Protein AF-A0A1P8Y9Q0-F1 (afdb_monomer_lite)

Sequence (139 aa):
MNTYDRADAALWPGLTDHLPAVFRSYINDFTLDDVPTMTVCLWWAVGDSSWNCSDFTYPDGDVYSDGASWMFGALTDWTLEDFLDHATYYGCELSPAIAQHLMSSLPLTEEHIAALNPTADATGVLAQVAALGYPVQPS

Foldseek 3Di:
DALPPPPDADADPQFCPVPDPVCVVCQQVQDDPSHHHQQHDWDDDVPDPDIDTTPDDFDPPDPCRSVCPV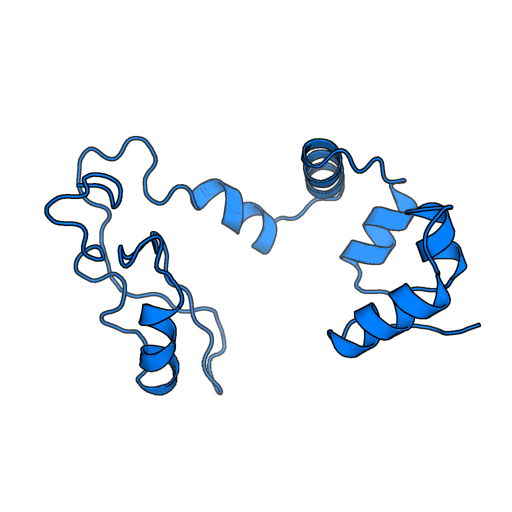VCCCVPPPDLVNQQVVCVVVVFHDDSVLSVCVVVLHADELVSVCRRPVPDPSVVVSVVCVVVVRHHDYD

pLDDT: mean 85.3, std 12.62, range [42.72, 96.62]

Radius of gyration: 19.42 Å; chains: 1; bounding box: 43×36×48 Å

Structure (mmCIF, N/CA/C/O backbone):
data_AF-A0A1P8Y9Q0-F1
#
_entry.id   AF-A0A1P8Y9Q0-F1
#
loop_
_atom_site.group_PDB
_atom_site.id
_atom_site.type_symbol
_atom_site.label_atom_id
_atom_site.label_alt_id
_atom_site.label_comp_id
_atom_site.label_asym_id
_atom_site.label_entity_id
_atom_site.label_seq_id
_atom_site.pdbx_PDB_ins_code
_atom_site.Cartn_x
_atom_site.Cartn_y
_atom_site.Cartn_z
_atom_site.occupancy
_atom_site.B_iso_or_equiv
_atom_site.auth_seq_id
_atom_site.auth_comp_id
_atom_site.auth_asym_id
_atom_site.auth_atom_id
_atom_site.pdbx_PDB_model_num
ATOM 1 N N . MET A 1 1 ? 16.289 8.551 -20.660 1.00 42.72 1 MET A N 1
ATOM 2 C CA . MET A 1 1 ? 15.015 8.304 -21.370 1.00 42.72 1 MET A CA 1
ATOM 3 C C . MET A 1 1 ? 14.005 7.957 -20.294 1.00 42.72 1 MET A C 1
ATOM 5 O O . MET A 1 1 ? 14.123 6.883 -19.726 1.00 42.72 1 MET A O 1
ATOM 9 N N . ASN A 1 2 ? 13.133 8.891 -19.916 1.00 46.38 2 ASN A N 1
ATOM 10 C CA . ASN A 1 2 ? 12.053 8.628 -18.962 1.00 46.38 2 ASN A CA 1
ATOM 11 C C . ASN A 1 2 ? 10.744 8.395 -19.736 1.00 46.38 2 ASN A C 1
ATOM 13 O O . ASN A 1 2 ? 10.644 8.739 -20.913 1.00 46.38 2 ASN A O 1
ATOM 17 N N . THR A 1 3 ? 9.742 7.821 -19.081 1.00 46.19 3 THR A N 1
ATOM 18 C CA . THR A 1 3 ? 8.414 7.512 -19.646 1.00 46.19 3 THR A CA 1
ATOM 19 C C . THR A 1 3 ? 7.570 8.751 -19.991 1.00 46.19 3 THR A C 1
ATOM 21 O O . THR A 1 3 ? 6.443 8.616 -20.459 1.00 46.19 3 THR A O 1
ATOM 24 N N . TYR A 1 4 ? 8.103 9.966 -19.810 1.00 50.72 4 TYR A N 1
ATOM 25 C CA . TYR A 1 4 ? 7.406 11.223 -20.100 1.00 50.72 4 TYR A CA 1
ATOM 26 C C . TYR A 1 4 ? 7.749 11.826 -21.466 1.00 50.72 4 TYR A C 1
ATOM 28 O O . TYR A 1 4 ? 7.057 12.751 -21.905 1.00 50.72 4 TYR A O 1
ATOM 36 N N . ASP A 1 5 ? 8.764 11.310 -22.166 1.00 53.41 5 ASP A N 1
ATOM 37 C CA . ASP A 1 5 ? 9.038 11.714 -23.546 1.00 53.41 5 ASP A CA 1
ATOM 38 C C . ASP A 1 5 ? 8.116 10.932 -24.500 1.00 53.41 5 ASP A C 1
ATOM 40 O O . ASP A 1 5 ? 8.399 9.819 -24.944 1.00 53.41 5 ASP A O 1
ATOM 44 N N . ARG A 1 6 ? 6.926 11.503 -24.727 1.00 53.06 6 ARG A N 1
ATOM 45 C CA . ARG A 1 6 ? 5.731 10.856 -25.307 1.00 53.06 6 ARG A CA 1
ATOM 46 C C . ARG A 1 6 ? 5.897 10.233 -26.700 1.00 53.06 6 ARG A C 1
ATOM 48 O O . ARG A 1 6 ? 4.999 9.520 -27.132 1.00 53.06 6 ARG A O 1
ATOM 55 N N . ALA A 1 7 ? 6.976 10.522 -27.424 1.00 53.06 7 ALA A N 1
ATOM 56 C CA . ALA A 1 7 ? 7.141 10.064 -28.804 1.00 53.06 7 ALA A CA 1
ATOM 57 C C . ALA A 1 7 ? 7.581 8.590 -28.918 1.00 53.06 7 ALA A C 1
ATOM 59 O O . ALA A 1 7 ? 7.208 7.945 -29.892 1.00 53.06 7 ALA A O 1
ATOM 60 N N . ASP A 1 8 ? 8.295 8.059 -27.914 1.00 58.97 8 ASP A N 1
ATOM 61 C CA . ASP A 1 8 ? 8.888 6.706 -27.917 1.00 58.97 8 ASP A CA 1
ATOM 62 C C . ASP A 1 8 ? 8.688 5.977 -26.572 1.00 58.97 8 ASP A C 1
ATOM 64 O O . ASP A 1 8 ? 9.515 5.168 -26.146 1.00 58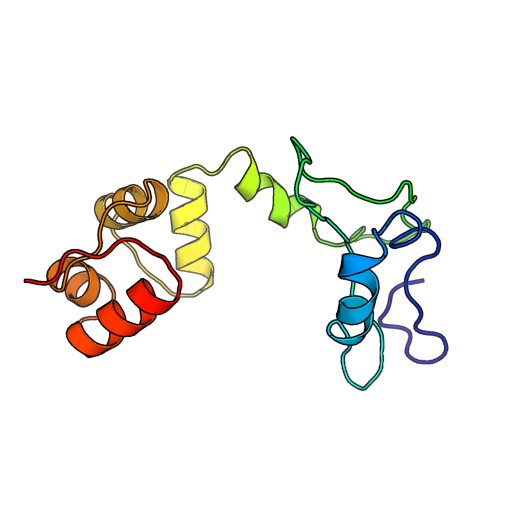.97 8 ASP A O 1
ATOM 68 N N . ALA A 1 9 ? 7.614 6.299 -25.849 1.00 66.31 9 ALA A N 1
ATOM 69 C CA . ALA A 1 9 ? 7.432 5.831 -24.483 1.00 66.31 9 ALA A CA 1
ATOM 70 C C . ALA A 1 9 ? 7.175 4.311 -24.429 1.00 66.31 9 ALA A C 1
ATOM 72 O O . ALA A 1 9 ? 6.078 3.816 -24.682 1.00 66.31 9 ALA A O 1
ATOM 73 N N . ALA A 1 10 ? 8.227 3.574 -24.091 1.00 77.38 10 ALA A N 1
ATOM 74 C CA . ALA A 1 10 ? 8.219 2.156 -23.776 1.00 77.38 10 ALA A CA 1
ATOM 75 C C . ALA A 1 10 ? 8.735 1.954 -22.347 1.00 77.38 10 ALA A C 1
ATOM 77 O O . ALA A 1 10 ? 9.407 2.822 -21.784 1.00 77.38 10 ALA A O 1
ATOM 78 N N . LEU A 1 11 ? 8.450 0.786 -21.768 1.00 84.62 11 LEU A N 1
ATOM 79 C CA . LEU A 1 11 ? 9.103 0.386 -20.525 1.00 84.62 11 LEU A CA 1
ATOM 80 C C . LEU A 1 11 ? 10.618 0.332 -20.723 1.00 84.62 11 LEU A C 1
ATOM 82 O O . LEU A 1 11 ? 11.104 -0.019 -21.804 1.00 84.62 11 LEU A O 1
ATOM 86 N N . TRP A 1 12 ? 11.363 0.631 -19.661 1.00 83.81 12 TRP A N 1
ATOM 87 C CA . TRP A 1 12 ? 12.807 0.460 -19.688 1.00 83.81 12 TRP A CA 1
ATOM 88 C C . TRP A 1 12 ? 13.176 -0.992 -20.021 1.00 83.81 12 TRP A C 1
ATOM 90 O O . TRP A 1 12 ? 12.580 -1.918 -19.454 1.00 83.81 12 TRP A O 1
ATOM 100 N N . PRO A 1 13 ? 14.152 -1.211 -20.925 1.00 85.12 13 PRO A N 1
ATOM 101 C CA . PRO A 1 13 ? 14.643 -2.550 -21.224 1.00 85.12 13 PRO A CA 1
ATOM 102 C C . PRO A 1 13 ? 15.045 -3.283 -19.940 1.00 85.12 13 PRO A C 1
ATOM 104 O O . PRO A 1 13 ? 15.718 -2.708 -19.087 1.00 85.12 13 PRO A O 1
ATOM 107 N N . GLY A 1 14 ? 14.624 -4.539 -19.792 1.00 89.12 14 GLY A N 1
ATOM 108 C CA . GLY A 1 14 ? 14.921 -5.342 -18.607 1.00 89.12 14 GLY A CA 1
ATOM 109 C C . GLY A 1 14 ? 13.883 -5.261 -17.488 1.00 89.12 14 GLY A C 1
ATOM 110 O O . GLY A 1 14 ? 13.768 -6.217 -16.731 1.00 89.12 14 GLY A O 1
ATOM 111 N N . LEU A 1 15 ? 13.071 -4.198 -17.387 1.00 89.19 15 LEU A N 1
ATOM 112 C CA . LEU A 1 15 ? 12.192 -3.963 -16.224 1.00 89.19 15 LEU A CA 1
ATOM 113 C C . LEU A 1 15 ? 11.236 -5.136 -15.921 1.00 89.19 15 LEU A C 1
ATOM 115 O O . LEU A 1 15 ? 10.952 -5.436 -14.762 1.00 89.19 15 LEU A O 1
ATOM 119 N N . THR A 1 16 ? 10.768 -5.841 -16.954 1.00 92.94 16 THR A N 1
ATOM 120 C CA . THR A 1 16 ? 9.803 -6.954 -16.834 1.00 92.94 16 THR A CA 1
ATOM 121 C C . THR A 1 16 ? 10.319 -8.284 -17.385 1.00 92.94 16 THR A C 1
ATOM 123 O O . THR A 1 16 ? 9.551 -9.240 -17.505 1.00 92.94 16 THR A O 1
ATOM 126 N N . ASP A 1 17 ? 11.610 -8.388 -17.702 1.00 94.06 17 ASP A N 1
ATOM 127 C CA . ASP A 1 17 ? 12.171 -9.554 -18.399 1.00 94.06 17 ASP A CA 1
ATOM 128 C C . ASP A 1 17 ? 12.028 -10.849 -17.589 1.00 94.06 17 ASP A C 1
ATOM 130 O O . ASP A 1 17 ? 11.801 -11.924 -18.155 1.00 94.06 17 ASP A O 1
ATOM 134 N N . HIS A 1 18 ? 12.103 -10.751 -16.260 1.00 95.44 18 HIS A N 1
ATOM 135 C CA . HIS A 1 18 ? 11.933 -11.885 -15.352 1.00 95.44 18 HIS A CA 1
ATOM 136 C C . HIS A 1 18 ? 10.518 -12.006 -14.784 1.00 95.44 18 HIS A C 1
ATOM 138 O O . HIS A 1 18 ? 10.263 -12.933 -14.016 1.00 95.44 18 HIS A O 1
ATOM 144 N N . LEU A 1 19 ? 9.580 -11.141 -15.193 1.00 95.50 19 LEU A N 1
ATOM 145 C CA . LEU A 1 19 ? 8.207 -11.188 -14.705 1.00 95.50 19 LEU A CA 1
ATOM 146 C C . LEU A 1 19 ? 7.554 -12.536 -15.085 1.00 95.50 19 LEU A C 1
ATOM 148 O O . LEU A 1 19 ? 7.430 -12.854 -16.284 1.00 95.50 19 LEU A O 1
ATOM 152 N N . PRO A 1 20 ? 7.102 -13.328 -14.092 1.00 96.06 20 PRO A N 1
ATOM 153 C CA . PRO A 1 20 ? 6.444 -14.603 -14.333 1.00 96.06 20 PRO A CA 1
ATOM 154 C C . PRO A 1 20 ? 5.237 -14.476 -15.265 1.00 96.06 20 PRO A C 1
ATOM 156 O O . PRO A 1 20 ? 4.484 -13.505 -15.212 1.00 96.06 20 PRO A O 1
ATOM 159 N N . ALA A 1 21 ? 5.008 -15.501 -16.093 1.00 95.12 21 ALA A N 1
ATOM 160 C CA . ALA A 1 21 ? 3.948 -15.491 -17.106 1.00 95.12 21 ALA A CA 1
ATOM 161 C C . ALA A 1 21 ? 2.547 -15.202 -16.533 1.00 95.12 21 ALA A C 1
ATOM 163 O O . ALA A 1 21 ? 1.743 -14.561 -17.202 1.00 95.12 21 ALA A O 1
ATOM 164 N N . VAL A 1 22 ? 2.286 -15.618 -15.287 1.00 95.50 22 VAL A N 1
ATOM 165 C CA . VAL A 1 22 ? 1.021 -15.369 -14.576 1.00 95.50 22 VAL A CA 1
ATOM 166 C C . VAL A 1 22 ? 0.728 -13.879 -14.369 1.00 95.50 22 VAL A C 1
ATOM 168 O O . VAL A 1 22 ? -0.436 -13.504 -14.295 1.00 95.50 22 VAL A O 1
ATOM 171 N N . PHE A 1 23 ? 1.755 -13.026 -14.323 1.00 95.00 23 PHE A N 1
ATOM 172 C CA . PHE A 1 23 ? 1.590 -11.591 -14.097 1.00 95.00 23 PHE A CA 1
ATOM 173 C C . PHE A 1 23 ? 1.638 -10.752 -15.377 1.00 95.00 23 PHE A C 1
ATOM 175 O O . PHE A 1 23 ? 1.311 -9.568 -15.352 1.00 95.00 23 PHE A O 1
ATOM 182 N N . ARG A 1 24 ? 2.022 -11.336 -16.518 1.00 91.81 24 ARG A N 1
ATOM 183 C CA . ARG A 1 24 ? 2.243 -10.573 -17.759 1.00 91.81 24 ARG A CA 1
ATOM 184 C C . ARG A 1 24 ? 0.993 -9.867 -18.279 1.00 91.81 24 ARG A C 1
ATOM 186 O O . ARG A 1 24 ? 1.125 -8.846 -18.944 1.00 91.81 24 ARG A O 1
ATOM 193 N N . SER A 1 25 ? -0.201 -10.378 -17.973 1.00 91.50 25 SER A N 1
ATOM 194 C CA . SER A 1 25 ? -1.455 -9.720 -18.354 1.00 91.50 25 SER A CA 1
ATOM 195 C C . SER A 1 25 ? -1.646 -8.357 -17.688 1.00 91.50 25 SER A C 1
ATOM 197 O O . SER A 1 25 ? -2.283 -7.503 -18.290 1.00 91.50 25 SER A O 1
ATOM 199 N N . TYR A 1 26 ? -1.072 -8.141 -16.500 1.00 90.75 26 TYR A N 1
ATOM 200 C CA . TYR A 1 26 ? -1.235 -6.899 -15.737 1.00 90.75 26 TYR A CA 1
ATOM 201 C C . TYR A 1 26 ? -0.342 -5.758 -16.230 1.00 90.75 26 TYR A C 1
ATOM 203 O O . TYR A 1 26 ? -0.543 -4.622 -15.827 1.00 90.75 26 TYR A O 1
ATOM 211 N N . ILE A 1 27 ? 0.639 -6.015 -17.107 1.00 89.06 27 ILE A N 1
ATOM 212 C CA . ILE A 1 27 ? 1.546 -4.964 -17.609 1.00 89.06 27 ILE A CA 1
ATOM 213 C C . ILE A 1 27 ? 0.755 -3.810 -18.243 1.00 89.06 27 ILE A C 1
ATOM 215 O O . ILE A 1 27 ? 1.095 -2.646 -18.050 1.00 89.06 27 ILE A O 1
ATOM 219 N N . ASN A 1 28 ? -0.320 -4.137 -18.962 1.00 85.88 28 ASN A N 1
ATOM 220 C CA . ASN A 1 28 ? -1.146 -3.151 -19.656 1.00 85.88 28 ASN A CA 1
ATOM 221 C C . ASN A 1 28 ? -2.063 -2.352 -18.718 1.00 85.88 28 ASN A C 1
ATOM 223 O O . ASN A 1 28 ? -2.652 -1.374 -19.159 1.00 85.88 28 ASN A O 1
ATOM 227 N N . ASP A 1 29 ? -2.173 -2.733 -17.443 1.00 88.75 29 ASP A N 1
ATOM 228 C CA . ASP A 1 29 ? -2.944 -1.969 -16.458 1.00 88.75 29 ASP A CA 1
ATOM 229 C C . ASP A 1 29 ? -2.155 -0.742 -15.954 1.00 88.75 29 ASP A C 1
ATOM 231 O O . ASP A 1 29 ? -2.728 0.175 -15.367 1.00 88.75 29 ASP A O 1
ATOM 2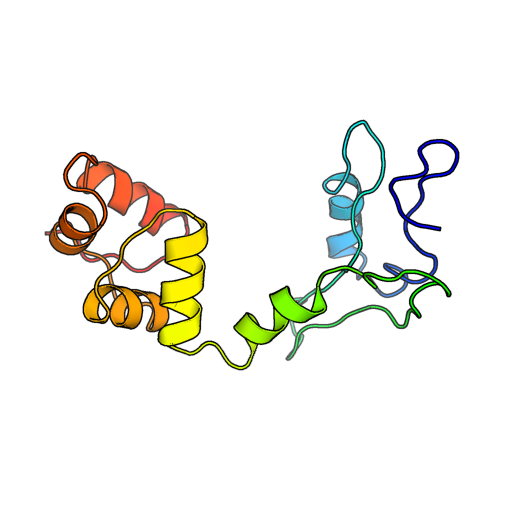35 N N . PHE A 1 30 ? -0.842 -0.688 -16.217 1.00 87.19 30 PHE A N 1
ATOM 236 C CA . PHE A 1 30 ? 0.062 0.392 -15.808 1.00 87.19 30 PHE A CA 1
ATOM 237 C C . PHE A 1 30 ? 0.357 1.353 -16.965 1.00 87.19 30 PHE A C 1
ATOM 239 O O . PHE A 1 30 ? 1.514 1.591 -17.330 1.00 87.19 30 PHE A O 1
ATOM 246 N N . THR A 1 31 ? -0.708 1.893 -17.555 1.00 85.50 31 THR A N 1
ATOM 247 C CA . THR A 1 31 ? -0.634 2.871 -18.648 1.00 85.50 31 THR A CA 1
ATOM 248 C C . THR A 1 31 ? -1.409 4.146 -18.324 1.00 85.50 31 THR A C 1
ATOM 250 O O . THR A 1 31 ? -2.471 4.086 -17.708 1.00 85.50 31 THR A O 1
ATOM 253 N N . LEU A 1 32 ? -0.922 5.294 -18.793 1.00 82.19 32 LEU A N 1
ATOM 254 C CA . LEU A 1 32 ? -1.621 6.581 -18.781 1.00 82.19 32 LEU A CA 1
ATOM 255 C C . LEU A 1 32 ? -1.722 7.086 -20.221 1.00 82.19 32 LEU A C 1
ATOM 257 O O . LEU A 1 32 ? -0.694 7.288 -20.855 1.00 82.19 32 LEU A O 1
ATOM 261 N N . ASP A 1 33 ? -2.935 7.287 -20.738 1.00 84.19 33 ASP A N 1
ATOM 262 C CA . ASP A 1 33 ? -3.164 7.643 -22.150 1.00 84.19 33 ASP A CA 1
ATOM 263 C C . ASP A 1 33 ? -2.449 6.680 -23.128 1.00 84.19 33 ASP A C 1
ATOM 265 O O . ASP A 1 33 ? -1.752 7.115 -24.043 1.00 84.19 33 ASP A O 1
ATOM 269 N N . ASP A 1 34 ? -2.571 5.367 -22.888 1.00 80.56 34 ASP A N 1
ATOM 270 C CA . ASP A 1 34 ? -1.896 4.283 -23.629 1.00 80.56 34 ASP A CA 1
ATOM 271 C C . ASP A 1 34 ? -0.353 4.282 -23.540 1.00 80.56 34 ASP A C 1
ATOM 273 O O . ASP A 1 34 ? 0.317 3.487 -24.203 1.00 80.56 34 ASP A O 1
ATOM 277 N N . VAL A 1 35 ? 0.232 5.128 -22.685 1.00 82.38 35 VAL A N 1
ATOM 278 C CA . VAL A 1 35 ? 1.677 5.190 -22.439 1.00 82.38 35 VAL A CA 1
ATOM 279 C C . VAL A 1 35 ? 2.044 4.369 -21.201 1.00 82.38 35 VAL A C 1
ATOM 281 O O . VAL A 1 35 ? 1.502 4.649 -20.132 1.00 82.38 35 VAL A O 1
ATOM 284 N N . PRO A 1 36 ? 2.981 3.404 -21.276 1.00 85.25 36 PRO A N 1
ATOM 285 C CA . PRO A 1 36 ? 3.466 2.687 -20.098 1.00 85.25 36 PRO A CA 1
ATOM 286 C C . PRO A 1 36 ? 4.084 3.636 -19.060 1.00 85.25 36 PRO A C 1
ATOM 288 O O . PRO A 1 36 ? 4.973 4.422 -19.385 1.00 85.25 36 PRO A O 1
ATOM 291 N N . THR A 1 37 ? 3.646 3.546 -17.802 1.00 85.19 37 THR A N 1
ATOM 292 C CA . THR A 1 37 ? 4.094 4.437 -16.711 1.00 85.19 37 THR A CA 1
ATOM 293 C C . THR A 1 37 ? 4.896 3.739 -15.620 1.00 85.19 37 THR A C 1
ATOM 295 O O . THR A 1 37 ? 5.398 4.399 -14.713 1.00 85.19 37 THR A O 1
ATOM 298 N N . MET A 1 38 ? 5.046 2.417 -15.695 1.00 86.69 38 MET A N 1
ATOM 299 C CA . MET A 1 38 ? 5.754 1.644 -14.679 1.00 86.69 38 MET A CA 1
ATOM 300 C C . MET A 1 38 ? 7.252 1.980 -14.666 1.00 86.69 38 MET A C 1
ATOM 302 O O . MET A 1 38 ? 7.953 1.756 -15.652 1.00 86.69 38 MET A O 1
ATOM 306 N N . THR A 1 39 ? 7.740 2.483 -13.530 1.00 82.44 39 THR A N 1
ATOM 307 C CA . THR A 1 39 ? 9.165 2.779 -13.284 1.00 82.44 39 THR A CA 1
ATOM 308 C C . THR A 1 39 ? 9.850 1.726 -12.409 1.00 82.44 39 THR A C 1
ATOM 310 O O . THR A 1 39 ? 11.072 1.619 -12.418 1.00 82.44 39 THR A O 1
ATOM 313 N N . VAL A 1 40 ? 9.073 0.897 -11.705 1.00 85.94 40 VAL A N 1
ATOM 314 C CA . VAL A 1 40 ? 9.546 -0.220 -10.878 1.00 85.94 40 VAL A CA 1
ATOM 315 C C . VAL A 1 40 ? 8.571 -1.396 -10.969 1.00 85.94 40 VAL A C 1
ATOM 317 O O . VAL A 1 40 ? 7.361 -1.194 -11.025 1.00 85.94 40 VAL A O 1
ATOM 320 N N . CYS A 1 41 ? 9.085 -2.629 -10.984 1.00 89.75 41 CYS A N 1
ATOM 321 C CA . CYS A 1 41 ? 8.279 -3.848 -11.031 1.00 89.75 41 CYS A CA 1
ATOM 322 C C . CYS A 1 41 ? 8.755 -4.840 -9.961 1.00 89.75 41 CYS A C 1
ATOM 324 O O . CYS A 1 41 ? 9.845 -5.404 -10.077 1.00 89.75 41 CYS A O 1
ATOM 326 N N . LEU A 1 42 ? 7.934 -5.040 -8.926 1.00 91.44 42 LEU A N 1
ATOM 327 C CA . LEU A 1 42 ? 8.133 -6.046 -7.881 1.00 91.44 42 LEU A CA 1
ATOM 328 C C . LEU A 1 42 ? 7.004 -7.078 -7.944 1.00 91.44 42 LEU A C 1
ATOM 330 O O . LEU A 1 42 ? 5.847 -6.716 -8.161 1.00 91.44 42 LEU A O 1
ATOM 334 N N . TRP A 1 43 ? 7.310 -8.352 -7.712 1.00 94.00 43 TRP A N 1
ATOM 335 C CA . TRP A 1 43 ? 6.299 -9.408 -7.628 1.00 94.00 43 TRP A CA 1
ATOM 336 C C . TRP A 1 43 ? 6.584 -10.400 -6.504 1.00 94.00 43 TRP A C 1
ATOM 338 O O . TRP A 1 43 ? 7.722 -10.581 -6.079 1.00 94.00 43 TRP A O 1
ATOM 348 N N . TRP A 1 44 ? 5.529 -11.074 -6.053 1.00 95.19 44 TRP A N 1
ATOM 349 C CA . TRP A 1 44 ? 5.590 -12.213 -5.143 1.00 95.19 44 TRP A CA 1
ATOM 350 C C . TRP A 1 44 ? 4.659 -13.296 -5.696 1.00 95.19 44 TRP A C 1
ATOM 352 O O . TRP A 1 44 ? 3.435 -13.171 -5.635 1.00 95.19 44 TRP A O 1
ATOM 362 N N . ALA A 1 45 ? 5.219 -14.350 -6.286 1.00 94.81 45 ALA A N 1
ATOM 363 C CA . ALA A 1 45 ? 4.458 -15.478 -6.811 1.00 94.81 45 ALA A CA 1
ATOM 364 C C . ALA A 1 45 ? 4.150 -16.515 -5.722 1.00 94.81 45 ALA A C 1
ATOM 366 O O . ALA A 1 45 ? 4.827 -16.614 -4.700 1.00 94.81 45 ALA A O 1
ATOM 367 N N . VAL A 1 46 ? 3.132 -17.347 -5.952 1.00 93.81 46 VAL A N 1
ATOM 368 C CA . VAL A 1 46 ? 2.842 -18.478 -5.060 1.00 93.81 46 VAL A CA 1
ATOM 369 C C . VAL A 1 46 ? 4.077 -19.377 -4.956 1.00 93.81 46 VAL A C 1
ATOM 371 O O . VAL A 1 46 ? 4.525 -19.933 -5.955 1.00 93.81 46 VAL A O 1
ATOM 374 N N . GLY A 1 47 ? 4.591 -19.539 -3.736 1.00 93.81 47 GLY A N 1
ATOM 375 C CA . GLY A 1 47 ? 5.794 -20.325 -3.450 1.00 93.81 47 GLY A CA 1
ATOM 376 C C . GLY A 1 47 ? 7.073 -19.501 -3.289 1.00 93.81 47 GLY A C 1
ATOM 377 O O . GLY A 1 47 ? 8.056 -20.046 -2.788 1.00 93.81 47 GLY A O 1
ATOM 378 N N . ASP A 1 48 ? 7.062 -18.210 -3.631 1.00 94.69 48 ASP A N 1
ATOM 379 C CA . ASP A 1 48 ? 8.180 -17.316 -3.330 1.00 94.69 48 ASP A CA 1
ATOM 380 C C . ASP A 1 48 ? 8.265 -17.060 -1.817 1.00 94.69 48 ASP A C 1
ATOM 382 O O . ASP A 1 48 ? 7.252 -17.008 -1.111 1.00 94.69 48 ASP A O 1
ATOM 386 N N . SER A 1 49 ? 9.487 -16.879 -1.317 1.00 93.94 49 SER A N 1
ATOM 387 C CA . SER A 1 49 ? 9.768 -16.529 0.084 1.00 93.94 49 SER A CA 1
ATOM 388 C C . SER A 1 49 ? 10.140 -15.056 0.283 1.00 93.94 49 SER A C 1
ATOM 390 O O . SER A 1 49 ? 10.438 -14.646 1.403 1.00 93.94 49 SER A O 1
ATOM 392 N N . SER A 1 50 ? 10.185 -14.280 -0.796 1.00 91.75 50 SER A N 1
ATOM 393 C CA . SER A 1 50 ? 10.547 -12.865 -0.809 1.00 91.75 50 SER A CA 1
ATOM 394 C C . SER A 1 50 ? 9.977 -12.188 -2.051 1.00 91.75 50 SER A C 1
ATOM 396 O O . SER A 1 50 ? 9.670 -12.854 -3.039 1.00 91.75 50 SER A O 1
ATOM 398 N N . TRP A 1 51 ? 9.898 -10.858 -2.020 1.00 91.69 51 TRP A N 1
ATOM 399 C CA . TRP A 1 51 ? 9.684 -10.061 -3.224 1.00 91.69 51 TRP A CA 1
ATOM 400 C C . TRP A 1 51 ? 10.821 -10.278 -4.231 1.00 91.69 51 TRP A C 1
ATOM 402 O O . TRP A 1 51 ? 11.984 -10.417 -3.848 1.00 91.69 51 TRP A O 1
ATOM 412 N N . ASN A 1 52 ? 10.471 -10.293 -5.512 1.00 93.94 52 ASN A N 1
ATOM 413 C CA . ASN A 1 52 ? 11.370 -10.466 -6.647 1.00 93.94 52 ASN A CA 1
ATOM 414 C C . ASN A 1 52 ? 11.253 -9.273 -7.606 1.00 93.94 52 ASN A C 1
ATOM 416 O O . ASN A 1 52 ? 10.216 -8.610 -7.656 1.00 93.94 52 ASN A O 1
ATOM 420 N N . CYS A 1 53 ? 12.307 -9.029 -8.380 1.00 93.38 53 CYS A N 1
ATOM 421 C CA . CYS A 1 53 ? 12.370 -8.018 -9.434 1.00 93.38 53 CYS A CA 1
ATOM 422 C C . CYS A 1 53 ? 13.223 -8.524 -10.608 1.00 93.38 53 CYS A C 1
ATOM 424 O O . CYS A 1 53 ? 13.907 -9.546 -10.498 1.00 93.38 53 CYS A O 1
ATOM 426 N N . SER A 1 54 ? 13.157 -7.844 -11.755 1.00 91.75 54 SER A N 1
ATOM 427 C CA . SER A 1 54 ? 14.025 -8.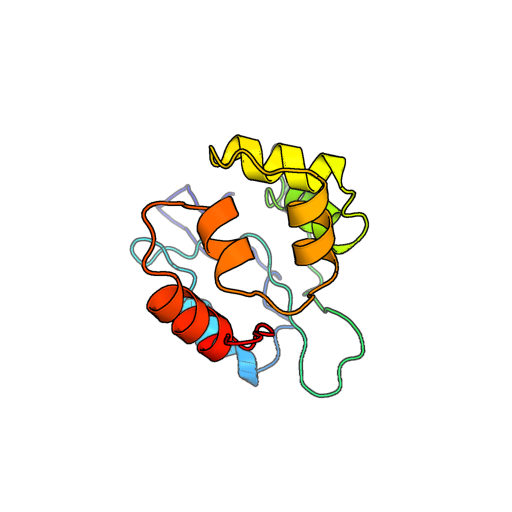175 -12.890 1.00 91.75 54 SER A CA 1
ATOM 428 C C . SER A 1 54 ? 15.425 -7.608 -12.670 1.00 91.75 54 SER A C 1
ATOM 430 O O . SER A 1 54 ? 15.580 -6.583 -12.008 1.00 91.75 54 SER A O 1
ATOM 432 N N . ASP A 1 55 ? 16.435 -8.243 -13.263 1.00 85.94 55 ASP A N 1
ATOM 433 C CA . ASP A 1 55 ? 17.797 -7.711 -13.280 1.00 85.94 55 ASP A CA 1
ATOM 434 C C . ASP A 1 55 ? 17.887 -6.624 -14.362 1.00 85.94 55 ASP A C 1
ATOM 436 O O . ASP A 1 55 ? 18.097 -6.908 -15.543 1.00 85.94 55 ASP A O 1
ATOM 440 N N . PHE A 1 56 ? 17.614 -5.375 -13.977 1.00 83.06 56 PHE A N 1
ATOM 441 C CA . PHE A 1 56 ? 17.702 -4.220 -14.866 1.00 83.06 56 PHE A CA 1
ATOM 442 C C . PHE A 1 56 ? 18.529 -3.106 -14.228 1.00 83.06 56 PHE A C 1
ATOM 444 O O . PHE A 1 56 ? 18.624 -2.980 -13.009 1.00 83.06 56 PHE A O 1
ATOM 451 N N . THR A 1 57 ? 19.141 -2.280 -15.072 1.00 76.75 57 THR A N 1
ATOM 452 C CA . THR A 1 57 ? 19.888 -1.095 -14.643 1.00 76.75 57 THR A CA 1
ATOM 453 C C . THR A 1 57 ? 19.134 0.151 -15.078 1.00 76.75 57 THR A C 1
ATOM 455 O O . THR A 1 57 ? 18.677 0.232 -16.220 1.00 76.75 57 THR A O 1
ATOM 458 N N . TYR A 1 58 ? 19.014 1.126 -14.178 1.00 74.06 58 TYR A N 1
ATOM 459 C CA . TYR A 1 58 ? 18.425 2.417 -14.515 1.00 74.06 58 TYR A CA 1
ATOM 460 C C . TYR A 1 58 ? 19.227 3.096 -15.636 1.00 74.06 58 TYR A C 1
ATOM 462 O O . TYR A 1 58 ? 20.460 3.077 -15.595 1.00 74.06 58 TYR A O 1
ATOM 470 N N . PRO A 1 59 ? 18.564 3.701 -16.636 1.00 70.81 59 PRO A N 1
ATOM 471 C CA . PRO A 1 59 ? 19.263 4.444 -17.676 1.00 70.81 59 PRO A CA 1
ATOM 472 C C . PRO A 1 59 ? 20.077 5.609 -17.095 1.00 70.81 59 PRO A C 1
ATOM 474 O O . PRO A 1 59 ? 19.604 6.328 -16.214 1.00 70.81 59 PRO A O 1
ATOM 477 N N . ASP A 1 60 ? 21.273 5.847 -17.639 1.00 65.12 60 ASP A N 1
ATOM 478 C CA . ASP A 1 60 ? 22.126 6.968 -17.232 1.00 65.12 60 ASP A CA 1
ATOM 479 C C . ASP A 1 60 ? 21.411 8.329 -17.367 1.00 65.12 60 ASP A C 1
ATOM 481 O O . ASP A 1 60 ? 20.722 8.605 -18.356 1.00 65.12 60 ASP A O 1
ATOM 485 N N . GLY A 1 61 ? 21.634 9.218 -16.391 1.00 62.47 61 GLY A N 1
ATOM 486 C CA . GLY A 1 61 ? 21.162 10.607 -16.423 1.00 62.47 61 GLY A CA 1
ATOM 487 C C . GLY A 1 61 ? 19.754 10.850 -15.872 1.00 62.47 61 GLY A C 1
ATOM 488 O O . GLY A 1 61 ? 19.287 11.989 -15.938 1.00 62.47 61 GLY A O 1
ATOM 489 N N . ASP A 1 62 ? 19.084 9.839 -15.312 1.00 63.22 62 ASP A N 1
ATOM 490 C CA . ASP A 1 62 ? 17.848 10.060 -14.558 1.00 63.22 62 ASP A CA 1
ATOM 491 C C . ASP A 1 62 ? 18.162 10.574 -13.143 1.00 63.22 62 ASP A C 1
ATOM 493 O O . ASP A 1 62 ? 18.667 9.846 -12.289 1.00 63.22 62 ASP A O 1
ATOM 497 N N . VAL A 1 63 ? 17.885 11.859 -12.898 1.00 54.19 63 VAL A N 1
ATOM 498 C CA . VAL A 1 63 ? 18.125 12.525 -11.603 1.00 54.19 63 VAL A CA 1
ATOM 499 C C . VAL A 1 63 ? 17.223 11.949 -10.500 1.00 54.19 63 VAL A C 1
ATOM 501 O O . VAL A 1 63 ? 17.532 12.103 -9.319 1.00 54.19 63 VAL A O 1
ATOM 504 N N . TYR A 1 64 ? 16.134 11.266 -10.870 1.00 54.97 64 TYR A N 1
ATOM 505 C CA . TYR A 1 64 ? 15.162 10.696 -9.942 1.00 54.97 64 TYR A CA 1
ATOM 506 C C . TYR A 1 64 ? 15.238 9.163 -9.826 1.00 54.97 64 TYR A C 1
ATOM 508 O O . TYR A 1 64 ? 14.549 8.612 -8.967 1.00 54.97 64 TYR A O 1
ATOM 516 N N . SER A 1 65 ? 16.083 8.470 -10.609 1.00 69.56 65 SER A N 1
ATOM 517 C CA . SER A 1 65 ? 16.037 6.999 -10.744 1.00 69.56 65 SER A CA 1
ATOM 518 C C . SER A 1 65 ? 14.616 6.548 -11.153 1.00 69.56 65 SER A C 1
ATOM 520 O O . SER A 1 65 ? 14.040 7.132 -12.062 1.00 69.56 65 SER A O 1
ATOM 522 N N . ASP A 1 66 ? 14.002 5.573 -10.478 1.00 67.94 66 ASP A N 1
ATOM 523 C CA . ASP A 1 66 ? 12.571 5.232 -10.592 1.00 67.94 66 ASP A CA 1
ATOM 524 C C . ASP A 1 66 ? 11.640 6.052 -9.694 1.00 67.94 66 ASP A C 1
ATOM 526 O O . ASP A 1 66 ? 10.425 5.830 -9.702 1.00 67.94 66 ASP A O 1
ATOM 530 N N . GLY A 1 67 ? 12.187 6.959 -8.885 1.00 71.00 67 GLY A N 1
ATOM 531 C CA . GLY A 1 67 ? 11.439 7.674 -7.860 1.00 71.00 67 GLY A CA 1
ATOM 532 C C . GLY A 1 67 ? 10.919 6.782 -6.727 1.00 71.00 67 GLY A C 1
ATOM 533 O O . GLY A 1 67 ? 10.145 7.277 -5.914 1.00 71.00 67 GLY A O 1
ATOM 534 N N . ALA A 1 68 ? 11.322 5.508 -6.635 1.00 72.19 68 ALA A N 1
ATOM 535 C CA . ALA A 1 68 ? 10.790 4.544 -5.669 1.00 72.19 68 ALA A CA 1
ATOM 536 C C . ALA A 1 68 ? 11.666 4.375 -4.415 1.00 72.19 68 ALA A C 1
ATOM 538 O O . ALA A 1 68 ? 11.219 3.778 -3.435 1.00 72.19 68 ALA A O 1
ATOM 539 N N . SER A 1 69 ? 12.880 4.940 -4.389 1.00 69.38 69 SER A N 1
ATOM 540 C CA . SER A 1 69 ? 13.818 4.806 -3.259 1.00 69.38 69 SER A CA 1
ATOM 541 C C . SER A 1 69 ? 13.213 5.190 -1.901 1.00 69.38 69 SER A C 1
ATOM 543 O O . SER A 1 69 ? 13.445 4.505 -0.910 1.00 69.38 69 SER A O 1
ATOM 545 N N . TRP A 1 70 ? 12.417 6.263 -1.844 1.00 67.81 70 TRP A N 1
ATOM 546 C CA . TRP A 1 70 ? 11.721 6.681 -0.618 1.00 67.81 70 TRP A CA 1
ATOM 547 C C . TRP A 1 70 ? 10.455 5.852 -0.346 1.00 67.81 70 TRP A C 1
ATOM 549 O O . TRP A 1 70 ? 10.044 5.718 0.801 1.00 67.81 70 TRP A O 1
ATOM 559 N N . MET A 1 71 ? 9.858 5.265 -1.387 1.00 72.12 71 MET A N 1
ATOM 560 C CA . MET A 1 71 ? 8.621 4.488 -1.297 1.00 72.12 71 MET A CA 1
ATOM 561 C C . MET A 1 71 ? 8.848 3.148 -0.586 1.00 72.12 71 MET A C 1
ATOM 563 O O . MET A 1 71 ? 7.996 2.700 0.177 1.00 72.12 71 MET A O 1
ATOM 567 N N . PHE A 1 72 ? 10.008 2.517 -0.801 1.00 75.81 72 PHE A N 1
ATOM 568 C CA . PHE A 1 72 ? 10.318 1.216 -0.202 1.00 75.81 72 PHE A CA 1
ATOM 569 C C . PHE A 1 72 ? 10.926 1.282 1.195 1.00 75.81 72 PHE A C 1
ATOM 571 O O . PHE A 1 72 ? 10.847 0.283 1.904 1.00 75.81 72 PHE A O 1
ATOM 578 N N . GLY A 1 73 ? 11.477 2.423 1.626 1.00 75.44 73 GLY A N 1
ATOM 579 C CA . GLY A 1 73 ? 11.984 2.566 3.000 1.00 75.44 73 GLY A CA 1
ATOM 580 C C . GLY A 1 73 ? 10.904 2.242 4.036 1.00 75.44 73 GLY A C 1
ATOM 581 O O . GLY A 1 73 ? 11.136 1.508 4.995 1.00 75.44 73 GLY A O 1
ATOM 582 N N . ALA A 1 74 ? 9.681 2.658 3.728 1.00 75.69 74 ALA A N 1
ATOM 583 C CA . ALA A 1 74 ? 8.486 2.363 4.490 1.00 75.69 74 ALA A CA 1
ATOM 584 C C . ALA A 1 74 ? 8.174 0.847 4.578 1.00 75.69 74 ALA A C 1
ATOM 586 O O . ALA A 1 74 ? 7.639 0.376 5.568 1.00 75.69 74 ALA A O 1
ATOM 587 N N . LEU A 1 75 ? 8.545 0.020 3.597 1.00 75.75 75 LEU A N 1
ATOM 588 C CA . LEU A 1 75 ? 8.302 -1.430 3.677 1.00 75.75 75 LEU A CA 1
ATOM 589 C C . LEU A 1 75 ? 9.236 -2.152 4.657 1.00 75.75 75 LEU A C 1
ATOM 591 O O . LEU A 1 75 ? 8.927 -3.265 5.081 1.00 75.75 75 LEU A O 1
ATOM 595 N N . THR A 1 76 ? 10.384 -1.558 4.986 1.00 79.38 76 THR A N 1
ATOM 596 C CA . THR A 1 76 ? 11.433 -2.217 5.778 1.00 79.38 76 THR A CA 1
ATOM 597 C C . THR A 1 76 ? 11.680 -1.573 7.135 1.00 79.38 76 THR A C 1
ATOM 599 O O . THR A 1 76 ? 12.084 -2.276 8.056 1.00 79.38 76 THR A O 1
ATOM 602 N N . ASP A 1 77 ? 11.455 -0.266 7.262 1.00 81.12 77 ASP A N 1
ATOM 603 C CA . ASP A 1 77 ? 11.779 0.523 8.455 1.00 81.12 77 ASP A CA 1
ATOM 604 C C . ASP A 1 77 ? 10.686 1.571 8.724 1.00 81.12 77 ASP A C 1
ATOM 606 O O . ASP A 1 77 ? 10.947 2.765 8.811 1.00 81.12 77 ASP A O 1
ATOM 610 N N . TRP A 1 78 ? 9.419 1.132 8.775 1.00 86.19 78 TRP A N 1
ATOM 611 C CA . TRP A 1 78 ? 8.293 2.032 9.046 1.00 86.19 78 TRP A CA 1
ATOM 612 C C . TRP A 1 78 ? 8.249 2.409 10.531 1.00 86.19 78 TRP A C 1
ATOM 614 O O . TRP A 1 78 ? 7.770 1.627 11.363 1.00 86.19 78 TRP A O 1
ATOM 624 N N . THR A 1 79 ? 8.685 3.618 10.886 1.00 92.00 79 THR A N 1
ATOM 625 C CA . THR A 1 79 ? 8.533 4.122 12.256 1.00 92.00 79 THR A CA 1
ATOM 626 C C . THR A 1 79 ? 7.184 4.812 12.468 1.00 92.00 79 THR A C 1
ATOM 628 O O . THR A 1 79 ? 6.491 5.213 11.534 1.00 92.00 79 THR A O 1
ATOM 631 N N . LEU A 1 80 ? 6.781 4.968 13.731 1.00 93.81 80 LEU A N 1
ATOM 632 C CA . LEU A 1 80 ? 5.569 5.721 14.061 1.00 93.81 80 LEU A CA 1
ATOM 633 C C . LEU A 1 80 ? 5.635 7.177 13.571 1.00 93.81 80 LEU A C 1
ATOM 635 O O . LEU A 1 80 ? 4.614 7.721 13.162 1.00 93.81 80 LEU A O 1
ATOM 639 N N . GLU A 1 81 ? 6.817 7.792 13.621 1.00 93.25 81 GLU A N 1
ATOM 640 C CA . GLU A 1 81 ? 7.040 9.158 13.139 1.00 93.25 81 GLU A CA 1
ATOM 641 C C . GLU A 1 81 ? 6.829 9.228 11.623 1.00 93.25 81 GLU A C 1
ATOM 643 O O . GLU A 1 81 ? 6.006 10.021 11.173 1.00 93.25 81 GLU A O 1
ATOM 648 N N . ASP A 1 82 ? 7.414 8.296 10.861 1.00 91.19 82 ASP A N 1
ATOM 649 C CA . ASP A 1 82 ? 7.214 8.215 9.407 1.00 91.19 82 ASP A CA 1
ATOM 650 C C . ASP A 1 82 ? 5.737 8.023 9.034 1.00 91.19 82 ASP A C 1
ATOM 652 O O . ASP A 1 82 ? 5.247 8.603 8.066 1.00 91.19 82 ASP A O 1
ATOM 656 N N . PHE A 1 83 ? 4.992 7.219 9.808 1.00 90.81 83 PHE A N 1
ATOM 657 C CA . PHE A 1 83 ? 3.555 7.023 9.585 1.00 90.81 83 PHE A CA 1
ATOM 658 C C . PHE A 1 83 ? 2.764 8.316 9.776 1.00 90.81 83 PHE A C 1
ATOM 660 O O . PHE A 1 83 ? 1.883 8.631 8.975 1.00 90.81 83 PHE A O 1
ATOM 667 N N . LEU A 1 84 ? 3.059 9.051 10.848 1.00 93.31 84 LEU A N 1
ATOM 668 C CA . LEU A 1 84 ? 2.372 10.295 11.179 1.00 93.31 84 LEU A CA 1
ATOM 669 C C . LEU A 1 84 ? 2.713 11.399 10.174 1.00 93.31 84 LEU A C 1
ATOM 671 O O . LEU A 1 84 ? 1.804 12.086 9.706 1.00 93.31 84 LEU A O 1
ATOM 675 N N . ASP A 1 85 ? 3.977 11.520 9.774 1.00 91.25 85 ASP A N 1
ATOM 676 C CA . ASP A 1 85 ? 4.414 12.465 8.743 1.00 91.25 85 ASP A CA 1
ATOM 677 C C . ASP A 1 85 ? 3.755 12.155 7.393 1.00 91.25 85 ASP A C 1
ATOM 679 O O . ASP A 1 85 ? 3.252 13.054 6.713 1.00 91.25 85 ASP A O 1
ATOM 683 N N . HIS A 1 86 ? 3.671 10.872 7.029 1.00 88.06 86 HIS A N 1
ATOM 684 C CA . HIS A 1 86 ? 2.973 10.433 5.825 1.00 88.06 86 HIS A CA 1
ATOM 685 C C . HIS A 1 86 ? 1.473 10.752 5.876 1.00 88.06 86 HIS A C 1
ATOM 687 O O . HIS A 1 86 ? 0.919 11.267 4.907 1.00 88.06 86 HIS A O 1
ATOM 693 N N . ALA A 1 87 ? 0.806 10.492 7.003 1.00 89.94 87 ALA A N 1
ATOM 694 C CA . ALA A 1 87 ? -0.599 10.850 7.186 1.00 89.94 87 ALA A CA 1
ATOM 695 C C . ALA A 1 87 ? -0.804 12.371 7.055 1.00 89.94 87 ALA A C 1
ATOM 697 O O . ALA A 1 87 ? -1.696 12.819 6.330 1.00 89.94 87 ALA A O 1
ATOM 698 N N . THR A 1 88 ? 0.086 13.162 7.658 1.00 91.81 88 THR A N 1
ATOM 699 C CA . THR A 1 88 ? 0.069 14.633 7.612 1.00 91.81 88 THR A CA 1
ATOM 700 C C . THR A 1 88 ? 0.235 15.159 6.188 1.00 91.81 88 THR A C 1
ATOM 702 O O . THR A 1 88 ? -0.466 16.089 5.788 1.00 91.81 88 THR A O 1
ATOM 705 N N . TYR A 1 89 ? 1.097 14.536 5.378 1.00 88.12 89 TYR A N 1
ATOM 706 C CA . TYR A 1 89 ? 1.272 14.883 3.963 1.00 88.12 89 TYR A CA 1
ATOM 707 C C . TYR A 1 89 ? -0.040 14.795 3.162 1.00 88.12 89 TYR A C 1
ATOM 709 O O . TYR A 1 89 ? -0.290 15.632 2.294 1.00 88.12 89 TYR A O 1
ATOM 717 N N . TYR A 1 90 ? -0.916 13.841 3.496 1.00 85.62 90 TYR A N 1
ATOM 718 C CA . TYR A 1 90 ? -2.255 13.708 2.907 1.00 85.62 90 TYR A CA 1
ATOM 719 C C . TYR A 1 90 ? -3.347 14.507 3.641 1.00 85.62 90 TYR A C 1
ATOM 721 O O . TYR A 1 90 ? -4.527 14.395 3.308 1.00 85.62 90 TYR A O 1
ATOM 729 N N . GLY A 1 91 ? -2.975 15.335 4.620 1.00 88.62 91 GLY A N 1
ATOM 730 C CA . GLY A 1 91 ? -3.904 16.130 5.425 1.00 88.62 91 GLY A CA 1
ATOM 731 C C . GLY A 1 91 ? -4.666 15.320 6.478 1.00 88.62 91 GLY A C 1
ATOM 732 O O . GLY A 1 91 ? -5.724 15.755 6.935 1.00 88.62 91 GLY A O 1
ATOM 733 N N . CYS A 1 92 ? -4.164 14.142 6.851 1.00 87.88 92 CYS A N 1
ATOM 734 C CA . CYS A 1 92 ? -4.730 13.295 7.894 1.00 87.88 92 CYS A CA 1
ATOM 735 C C . CYS A 1 92 ? -3.977 13.491 9.215 1.00 87.88 92 CYS A C 1
ATOM 737 O O . CYS A 1 92 ? -2.896 12.946 9.415 1.00 87.88 92 CYS A O 1
ATOM 739 N N . GLU A 1 93 ? -4.588 14.218 10.146 1.00 89.25 93 GLU A N 1
ATOM 740 C CA . GLU A 1 93 ? -4.075 14.371 11.510 1.00 89.25 93 GLU A CA 1
ATOM 741 C C . GLU A 1 93 ? -4.508 13.178 12.370 1.00 89.25 93 GLU A C 1
ATOM 743 O O . GLU A 1 93 ? -5.692 13.012 12.677 1.00 89.25 93 GLU A O 1
ATOM 748 N N . LEU A 1 94 ? -3.555 12.328 12.758 1.00 90.19 94 LEU A N 1
ATOM 749 C CA . LEU A 1 94 ? -3.811 11.109 13.527 1.00 90.19 94 LEU A CA 1
ATOM 750 C C . LEU A 1 94 ? -3.221 11.201 14.929 1.00 90.19 94 LEU A C 1
ATOM 752 O O . LEU A 1 94 ? -2.122 11.710 15.135 1.00 90.19 94 LEU A O 1
ATOM 756 N N . SER A 1 95 ? -3.919 10.625 15.910 1.00 92.12 95 SER A N 1
ATOM 757 C CA . SER A 1 95 ? -3.290 10.413 17.212 1.00 92.12 95 SER A CA 1
ATOM 758 C C . SER A 1 95 ? -2.258 9.276 17.123 1.00 92.12 95 SER A C 1
ATOM 760 O O . SER A 1 95 ? -2.507 8.277 16.437 1.00 92.12 95 SER A O 1
ATOM 762 N N . PRO A 1 96 ? -1.137 9.352 17.867 1.00 94.44 96 PRO A N 1
ATOM 763 C CA . PRO A 1 96 ? -0.143 8.278 17.906 1.00 94.44 96 PRO A CA 1
ATOM 764 C C . PRO A 1 96 ? -0.723 6.910 18.294 1.00 94.44 96 PRO A C 1
ATOM 766 O O . PRO A 1 96 ? -0.259 5.884 17.809 1.00 94.44 96 PRO A O 1
ATOM 769 N N . ALA A 1 97 ? -1.759 6.888 19.140 1.00 93.69 97 ALA A N 1
ATOM 770 C CA . ALA A 1 97 ? -2.424 5.655 19.559 1.00 93.69 97 ALA A CA 1
ATOM 771 C C . ALA A 1 97 ? -3.172 4.975 18.399 1.00 93.69 97 ALA A C 1
ATOM 773 O O . ALA A 1 97 ? -3.042 3.768 18.209 1.00 93.69 97 ALA A O 1
ATOM 774 N N . ILE A 1 98 ? -3.908 5.748 17.590 1.00 93.56 98 ILE A N 1
ATOM 775 C CA . ILE A 1 98 ? -4.605 5.225 16.406 1.00 93.56 98 ILE A CA 1
ATOM 776 C C . ILE A 1 98 ? -3.601 4.764 15.347 1.00 93.56 98 ILE A C 1
ATOM 778 O O . ILE A 1 98 ? -3.770 3.690 14.774 1.00 93.56 98 ILE A O 1
ATOM 782 N N . ALA A 1 99 ? -2.527 5.527 15.126 1.00 94.00 99 ALA A N 1
ATOM 783 C CA . ALA A 1 99 ? -1.466 5.142 14.199 1.00 94.00 99 ALA A CA 1
ATOM 784 C C . ALA A 1 99 ? -0.808 3.810 14.601 1.00 94.00 99 ALA A C 1
ATOM 786 O O . ALA A 1 99 ? -0.712 2.905 13.777 1.00 94.00 99 ALA A O 1
ATOM 787 N N . GLN A 1 100 ? -0.449 3.628 15.878 1.00 94.25 100 GLN A N 1
ATOM 788 C CA . GLN A 1 100 ? 0.099 2.356 16.373 1.00 94.25 100 GLN A CA 1
ATOM 789 C C . GLN A 1 100 ? -0.875 1.185 16.193 1.00 94.25 100 GLN A C 1
ATOM 791 O O . GLN A 1 100 ? -0.452 0.083 15.833 1.00 94.25 100 GLN A O 1
ATOM 796 N N . HIS A 1 101 ? -2.172 1.415 16.417 1.00 94.75 101 HIS A N 1
ATOM 797 C CA . HIS A 1 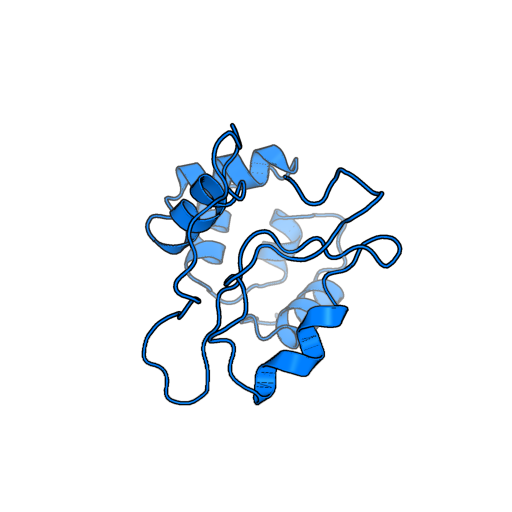101 ? -3.216 0.405 16.224 1.00 94.75 101 HIS A CA 1
ATOM 798 C C . HIS A 1 101 ? -3.304 -0.042 14.760 1.00 94.75 101 HIS A C 1
ATOM 800 O O . HIS A 1 101 ? -3.333 -1.242 14.483 1.00 94.75 101 HIS A O 1
ATOM 806 N N . LEU A 1 102 ? -3.265 0.919 13.830 1.00 92.31 102 LEU A N 1
ATOM 807 C CA . LEU A 1 102 ? -3.273 0.675 12.386 1.00 92.31 102 LEU A CA 1
ATOM 808 C C . LEU A 1 102 ? -2.007 -0.052 11.915 1.00 92.31 102 LEU A C 1
ATOM 810 O O . LEU A 1 102 ? -2.115 -1.059 11.214 1.00 92.31 102 LEU A O 1
ATOM 814 N N . MET A 1 103 ? -0.826 0.413 12.339 1.00 91.19 103 MET A N 1
ATOM 815 C CA . MET A 1 103 ? 0.469 -0.209 12.024 1.00 91.19 103 MET A CA 1
ATOM 816 C C . MET A 1 103 ? 0.556 -1.652 12.539 1.00 91.19 103 MET A C 1
ATOM 818 O O . MET A 1 103 ? 1.177 -2.502 11.909 1.00 91.19 103 MET A O 1
ATOM 822 N N . SER A 1 104 ? -0.111 -1.950 13.656 1.00 92.69 104 SER A N 1
ATOM 823 C CA . SER A 1 104 ? -0.170 -3.295 14.240 1.00 92.69 104 SER A CA 1
ATOM 824 C C . SER A 1 104 ? -1.253 -4.187 13.622 1.00 92.69 104 SER A C 1
ATOM 826 O O . SER A 1 104 ? -1.417 -5.325 14.059 1.00 92.69 104 SER A O 1
ATOM 828 N N . SER A 1 105 ? -1.999 -3.695 12.622 1.00 92.25 105 SER A N 1
ATOM 829 C CA . SER A 1 105 ? -3.122 -4.405 11.990 1.00 92.25 105 SER A CA 1
ATOM 830 C C . SER A 1 105 ? -4.133 -4.948 13.005 1.00 92.25 105 SER A C 1
ATOM 832 O O . SER A 1 105 ? -4.594 -6.085 12.901 1.00 92.25 105 SER A O 1
ATOM 834 N N . LEU A 1 106 ? -4.453 -4.160 14.033 1.00 95.56 106 LEU A N 1
ATOM 835 C CA . LEU A 1 106 ? -5.436 -4.548 15.041 1.00 95.56 106 LEU A CA 1
ATOM 836 C C . LEU A 1 106 ? -6.869 -4.277 14.544 1.00 95.56 106 LEU A C 1
ATOM 838 O O . LEU A 1 106 ? -7.077 -3.366 13.740 1.00 95.56 106 LEU A O 1
ATOM 842 N N . PRO A 1 107 ? -7.881 -5.030 15.022 1.00 96.62 107 PRO A N 1
ATOM 843 C CA . PRO A 1 107 ? -9.256 -4.861 14.562 1.00 96.62 107 PRO A CA 1
ATOM 844 C C . PRO A 1 107 ? -9.781 -3.431 14.727 1.00 96.62 107 PRO A C 1
ATOM 846 O O . PRO A 1 107 ? -9.691 -2.856 15.815 1.00 96.62 107 PRO A O 1
ATOM 849 N N . LEU A 1 108 ? -10.362 -2.862 13.667 1.00 95.75 108 LEU A N 1
ATOM 850 C CA . LEU A 1 108 ? -11.043 -1.566 13.749 1.00 95.75 108 LEU A CA 1
ATOM 851 C C . LEU A 1 108 ? -12.448 -1.705 14.333 1.00 95.75 108 LEU A C 1
ATOM 853 O O . LEU A 1 108 ? -13.124 -2.710 14.133 1.00 95.75 108 LEU A O 1
ATOM 857 N N . THR A 1 109 ? -12.883 -0.659 15.030 1.00 95.50 109 THR A N 1
ATOM 858 C CA . THR A 1 109 ? -14.207 -0.538 15.656 1.00 95.50 109 THR A CA 1
ATOM 859 C C . THR A 1 109 ? -14.851 0.766 15.203 1.00 95.50 109 THR A C 1
ATOM 861 O O . THR A 1 109 ? -14.180 1.629 14.630 1.00 95.50 109 THR A O 1
ATOM 864 N N . GLU A 1 110 ? -16.136 0.950 15.494 1.00 94.81 110 GLU A N 1
ATOM 865 C CA . GLU A 1 110 ? -16.835 2.201 15.179 1.00 94.81 110 GLU A CA 1
ATOM 866 C C . GLU A 1 110 ? -16.207 3.406 15.895 1.00 94.81 110 GLU A C 1
ATOM 868 O O . GLU A 1 110 ? -16.116 4.481 15.307 1.00 94.81 110 GLU A O 1
ATOM 873 N N . GLU A 1 111 ? -15.688 3.219 17.114 1.00 93.00 111 GLU A N 1
ATOM 874 C CA . GLU A 1 111 ? -14.958 4.257 17.855 1.00 93.00 111 GLU A CA 1
ATOM 875 C C . GLU A 1 111 ? -13.683 4.697 17.126 1.00 93.00 111 GLU A C 1
ATOM 877 O O . GLU A 1 111 ? -13.406 5.894 17.033 1.00 93.00 111 GLU A O 1
ATOM 882 N N . HIS A 1 112 ? -12.930 3.750 16.552 1.00 94.19 112 HIS A N 1
ATOM 883 C CA . HIS A 1 112 ? -11.752 4.071 15.747 1.00 94.19 112 HIS A CA 1
ATOM 884 C C . HIS A 1 112 ? -12.133 4.864 14.493 1.00 94.19 112 HIS A C 1
ATOM 886 O O . HIS A 1 112 ? -11.474 5.852 14.172 1.00 94.19 112 HIS A O 1
ATOM 892 N N . ILE A 1 113 ? -13.216 4.482 13.806 1.00 93.56 113 ILE A N 1
ATOM 893 C CA . ILE A 1 113 ? -13.683 5.227 12.629 1.00 93.56 113 ILE A CA 1
ATOM 894 C C . ILE A 1 113 ? -14.148 6.631 13.018 1.00 93.56 113 ILE A C 1
ATOM 896 O O . ILE A 1 113 ? -13.776 7.594 12.353 1.00 93.56 113 ILE A O 1
ATOM 900 N N . ALA A 1 114 ? -14.889 6.773 14.117 1.00 91.25 114 ALA A N 1
ATOM 901 C CA . ALA A 1 114 ? -15.333 8.071 14.614 1.00 91.25 114 ALA A CA 1
ATOM 902 C C . ALA A 1 114 ? -14.157 8.976 15.020 1.00 91.25 114 ALA A C 1
ATOM 904 O O . ALA A 1 114 ? -14.221 10.186 14.809 1.00 91.25 114 ALA A O 1
ATOM 905 N N . ALA A 1 115 ? -13.074 8.407 15.561 1.00 89.56 115 ALA A N 1
ATOM 906 C CA . ALA A 1 115 ? -11.852 9.145 15.875 1.00 89.56 115 ALA A CA 1
ATOM 907 C C . ALA A 1 115 ? -11.100 9.612 14.616 1.00 89.56 115 ALA A C 1
ATOM 909 O O . ALA A 1 115 ? -10.527 10.699 14.623 1.00 89.56 115 ALA A O 1
ATOM 910 N N . LEU A 1 116 ? -11.109 8.809 13.546 1.00 89.44 116 LEU A N 1
ATOM 911 C CA . LEU A 1 116 ? -10.479 9.127 12.259 1.00 89.44 116 LEU A CA 1
ATOM 912 C C . LEU A 1 116 ? -11.281 10.154 11.454 1.00 89.44 116 LEU A C 1
ATOM 914 O O . LEU A 1 116 ? -10.726 11.091 10.886 1.00 89.44 116 LEU A O 1
ATOM 918 N N . ASN A 1 117 ? -12.595 9.961 11.380 1.00 90.31 117 ASN A N 1
ATOM 919 C CA . ASN A 1 117 ? -13.508 10.833 10.663 1.00 90.31 117 ASN A CA 1
ATOM 920 C C . ASN A 1 117 ? -14.888 10.825 11.346 1.00 90.31 117 ASN A C 1
ATOM 922 O O . ASN A 1 117 ? -15.716 9.959 11.052 1.00 90.31 117 ASN A O 1
ATOM 926 N N . PRO A 1 118 ? -15.189 11.835 12.183 1.00 90.50 118 PRO A N 1
ATOM 927 C CA . PRO A 1 118 ? -16.463 11.930 12.896 1.00 90.50 118 PRO A CA 1
ATOM 928 C C . PRO A 1 118 ? -17.699 12.037 11.993 1.00 90.50 118 PRO A C 1
ATOM 930 O O . PRO A 1 118 ? -18.819 11.862 12.464 1.00 90.50 118 PRO A O 1
ATOM 933 N N . THR A 1 119 ? -17.517 12.380 10.713 1.00 93.50 119 THR A N 1
ATOM 934 C CA . THR A 1 119 ? -18.614 12.536 9.743 1.00 93.50 119 THR A CA 1
ATOM 935 C C . THR A 1 119 ? -18.850 11.290 8.893 1.00 93.50 119 THR A C 1
ATOM 937 O O . THR A 1 119 ? -19.791 11.265 8.101 1.00 93.50 119 THR A O 1
ATOM 940 N N . ALA A 1 120 ? -18.004 10.267 9.034 1.00 93.25 120 ALA A N 1
ATOM 941 C CA . ALA A 1 120 ? -18.131 9.034 8.279 1.00 93.25 120 ALA A CA 1
ATOM 942 C C . ALA A 1 120 ? -19.274 8.155 8.807 1.00 93.25 120 ALA A C 1
ATOM 944 O O . ALA A 1 120 ? -19.549 8.099 10.005 1.00 93.25 120 ALA A O 1
ATOM 945 N N . ASP A 1 121 ? -19.896 7.405 7.899 1.00 95.62 121 ASP A N 1
ATOM 946 C CA . ASP A 1 121 ? -20.738 6.265 8.258 1.00 95.62 121 ASP A CA 1
ATOM 947 C C . ASP A 1 121 ? -19.841 5.120 8.751 1.00 95.62 121 ASP A C 1
ATOM 949 O O . ASP A 1 121 ? -19.256 4.387 7.951 1.00 95.62 121 ASP A O 1
ATOM 953 N N . ALA A 1 122 ? -19.695 4.997 10.073 1.00 95.12 122 ALA A N 1
ATOM 954 C CA . ALA A 1 122 ? -18.786 4.033 10.686 1.00 95.12 122 ALA A CA 1
ATOM 955 C C . ALA A 1 122 ? -19.100 2.586 10.281 1.00 95.12 122 ALA A C 1
ATOM 957 O O . ALA A 1 122 ? -18.190 1.829 9.935 1.00 95.12 122 ALA A O 1
ATOM 958 N N . THR A 1 123 ? -20.381 2.215 10.251 1.00 94.62 123 THR A N 1
ATOM 959 C CA . THR A 1 123 ? -20.817 0.874 9.853 1.00 94.62 123 THR A CA 1
ATOM 960 C C . THR A 1 123 ? -20.490 0.607 8.381 1.00 94.62 123 THR A C 1
ATOM 962 O O . THR A 1 123 ? -19.946 -0.449 8.046 1.00 94.62 123 THR A O 1
ATOM 965 N N . GLY A 1 124 ? -20.758 1.575 7.498 1.00 96.19 124 GLY A N 1
ATOM 966 C CA . GLY A 1 124 ? -20.425 1.481 6.075 1.00 96.19 124 GLY A CA 1
ATOM 967 C C . GLY A 1 124 ? -18.920 1.370 5.812 1.00 96.19 124 GLY A C 1
ATOM 968 O O . GLY A 1 124 ? -18.494 0.565 4.980 1.00 96.19 124 GLY A O 1
ATOM 969 N N . VAL A 1 125 ? -18.102 2.124 6.550 1.00 95.44 125 VAL A N 1
ATOM 970 C CA . VAL A 1 125 ? -16.636 2.061 6.455 1.00 95.44 125 VAL A CA 1
ATOM 971 C C . VAL A 1 125 ? -16.113 0.707 6.926 1.00 95.44 125 VAL A C 1
ATOM 973 O O . VAL A 1 125 ? -15.336 0.086 6.204 1.00 95.44 125 VAL A O 1
ATOM 976 N N . LEU A 1 126 ? -16.560 0.202 8.081 1.00 96.06 126 LEU A N 1
ATOM 977 C CA . LEU A 1 126 ? -16.129 -1.111 8.578 1.00 96.06 126 LEU A CA 1
ATOM 978 C C . LEU A 1 126 ? -16.470 -2.239 7.595 1.00 96.06 126 LEU A C 1
ATOM 980 O O . LEU A 1 126 ? -15.660 -3.143 7.403 1.00 96.06 126 LEU A O 1
ATOM 984 N N . ALA A 1 127 ? -17.622 -2.170 6.922 1.00 95.62 127 ALA A N 1
ATOM 985 C CA . ALA A 1 127 ? -17.982 -3.141 5.892 1.00 95.62 127 ALA A CA 1
ATOM 986 C C . ALA A 1 127 ? -17.015 -3.115 4.692 1.00 95.62 127 ALA A C 1
ATOM 988 O O . ALA A 1 127 ? -16.621 -4.173 4.198 1.00 95.62 127 ALA A O 1
ATOM 989 N N . GLN A 1 128 ? -16.595 -1.928 4.240 1.00 95.69 128 GLN A N 1
ATOM 990 C CA . GLN A 1 128 ? -15.615 -1.789 3.155 1.00 95.69 128 GLN A CA 1
ATOM 991 C C . GLN A 1 128 ? -14.225 -2.274 3.576 1.00 95.69 128 GLN A C 1
ATOM 993 O O . GLN A 1 128 ? -13.588 -3.029 2.848 1.00 95.69 128 GLN A O 1
ATOM 998 N N . VAL A 1 129 ? -13.783 -1.897 4.775 1.00 93.88 129 VAL A N 1
ATOM 999 C CA . VAL A 1 129 ? -12.504 -2.319 5.365 1.00 93.88 129 VAL A CA 1
ATOM 1000 C C . VAL A 1 129 ? -12.434 -3.846 5.489 1.00 93.88 129 VAL A C 1
ATOM 1002 O O . VAL A 1 129 ? -11.443 -4.454 5.084 1.00 93.88 129 VAL A O 1
ATOM 1005 N N . ALA A 1 130 ? -13.512 -4.485 5.953 1.00 94.75 130 ALA A N 1
ATOM 1006 C CA . ALA A 1 130 ? -13.609 -5.941 6.024 1.00 94.75 130 ALA A CA 1
ATOM 1007 C C . ALA A 1 130 ? -13.548 -6.606 4.639 1.00 94.75 130 ALA A C 1
ATOM 1009 O O . ALA A 1 130 ? -12.900 -7.639 4.478 1.00 94.75 130 ALA A O 1
ATOM 1010 N N . ALA A 1 131 ? -14.184 -6.011 3.623 1.00 95.12 131 ALA A N 1
ATOM 1011 C CA . ALA A 1 131 ? -14.143 -6.513 2.247 1.00 95.12 131 ALA A CA 1
ATOM 1012 C C . ALA A 1 131 ? -12.737 -6.435 1.621 1.00 95.12 131 ALA A C 1
ATOM 1014 O O . ALA A 1 131 ? -12.410 -7.247 0.758 1.00 95.12 131 ALA A O 1
ATOM 1015 N N . LEU A 1 132 ? -11.896 -5.508 2.088 1.00 92.94 132 LEU A N 1
ATOM 1016 C CA . LEU A 1 132 ? -10.475 -5.414 1.732 1.00 92.94 132 LEU A CA 1
ATOM 101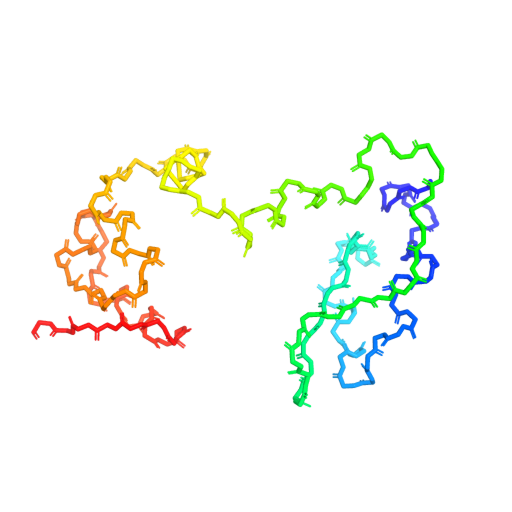7 C C . LEU A 1 132 ? -9.592 -6.413 2.505 1.00 92.94 132 LEU A C 1
ATOM 1019 O O . LEU A 1 132 ? -8.386 -6.462 2.281 1.00 92.94 132 LEU A O 1
ATOM 1023 N N . GLY A 1 133 ? -10.173 -7.216 3.404 1.00 93.00 133 GLY A N 1
ATOM 1024 C CA . GLY A 1 133 ? -9.458 -8.214 4.202 1.00 93.00 133 GLY A CA 1
ATOM 1025 C C . GLY A 1 133 ? -8.783 -7.660 5.459 1.00 93.00 133 GLY A C 1
ATOM 1026 O O . GLY A 1 133 ? -8.019 -8.380 6.100 1.00 93.00 133 GLY A O 1
ATOM 1027 N N . TYR A 1 134 ? -9.055 -6.408 5.833 1.00 93.25 134 TYR A N 1
ATOM 1028 C CA . TYR A 1 134 ? -8.529 -5.813 7.060 1.00 93.25 134 TYR A CA 1
ATOM 1029 C C . TYR A 1 134 ? -9.387 -6.230 8.273 1.00 93.25 134 TYR A C 1
ATOM 1031 O O . TYR A 1 134 ? -10.614 -6.328 8.153 1.00 93.25 134 TYR A O 1
ATOM 1039 N N . PRO A 1 135 ? -8.791 -6.493 9.451 1.00 94.94 135 PRO A N 1
ATOM 1040 C CA . PRO A 1 135 ? -9.538 -6.967 10.612 1.00 94.94 135 PRO A CA 1
ATOM 1041 C C . PRO A 1 135 ? -10.506 -5.911 11.159 1.00 94.94 135 PRO A C 1
ATOM 1043 O O . PRO A 1 135 ? -10.156 -4.747 11.356 1.00 94.94 135 PRO A O 1
ATOM 1046 N N . VAL A 1 136 ? -11.726 -6.342 11.477 1.00 95.62 136 VAL A N 1
ATOM 1047 C CA . VAL A 1 136 ? -12.765 -5.501 12.085 1.00 95.62 136 VAL A CA 1
ATOM 1048 C C . VAL A 1 136 ? -13.403 -6.207 13.274 1.00 95.62 136 VAL A C 1
ATOM 1050 O O . VAL A 1 136 ? -13.538 -7.431 13.289 1.00 95.62 136 VAL A O 1
ATOM 1053 N N . GLN A 1 137 ? -13.821 -5.423 14.259 1.00 92.19 137 GLN A N 1
ATOM 1054 C CA . GLN A 1 137 ? -14.657 -5.856 15.366 1.00 92.19 137 GLN A CA 1
ATOM 1055 C C . GLN A 1 137 ? -15.912 -4.970 15.382 1.00 92.19 137 GLN A C 1
ATOM 1057 O O . GLN A 1 137 ? -15.849 -3.836 15.864 1.00 92.19 137 GLN A O 1
ATOM 1062 N N . PRO A 1 138 ? -17.035 -5.453 14.822 1.00 72.25 138 PRO A N 1
ATOM 1063 C CA . PRO A 1 138 ? -18.300 -4.740 14.916 1.00 72.25 138 PRO A CA 1
ATOM 1064 C C . PRO A 1 138 ? -18.783 -4.703 16.374 1.00 72.25 138 PRO A C 1
ATOM 1066 O O . PRO A 1 138 ? -18.507 -5.631 17.141 1.00 72.25 138 PRO A O 1
ATOM 1069 N N . SER A 1 139 ? -19.457 -3.607 16.730 1.00 67.75 139 SER A N 1
ATOM 1070 C CA . SER A 1 139 ? -20.077 -3.371 18.041 1.00 67.75 139 SER A CA 1
ATOM 1071 C C . SER A 1 139 ? -21.153 -4.406 18.382 1.00 67.75 139 SER A C 1
ATOM 1073 O O . SER A 1 139 ? -21.879 -4.845 17.458 1.00 67.75 139 SER A O 1
#

Secondary structure (DSSP, 8-state):
--TT-TTS--PPTTTTTT--GGGGGGGGGSEETTEE--S--EE--TT-SS-EE----PPTT-TTTTS-HHHHHHHH---HHHHHHHHHHTT----HHHHHHHHTTPPB-HHHHHHH-TTS-HHHHHHHHHHTT--B---